Protein AF-A0A973IXR6-F1 (afdb_monomer_lite)

Foldseek 3Di:
DDPPPDQDKAAADQDPPDDPAFQCNVPHDPVVQVVLLVVCVVCVVVPDPDDDDPPPVVSSQVVCVVVVHGDRDDDMDSDNVVRNCNNCVPVPPDPDPDDDDD

pLDDT: mean 84.37, std 15.27, range [36.34, 95.5]

Structure (mmCIF, N/CA/C/O backbone):
data_AF-A0A973IXR6-F1
#
_entry.id   AF-A0A973IXR6-F1
#
loop_
_atom_site.group_PDB
_atom_site.id
_atom_site.type_symbol
_atom_site.label_atom_id
_atom_site.label_alt_id
_atom_site.label_comp_id
_atom_site.label_asym_id
_atom_site.label_entity_id
_atom_site.label_seq_id
_atom_site.pdbx_PDB_ins_code
_atom_site.Cartn_x
_atom_site.Cartn_y
_atom_site.Cartn_z
_atom_site.occupancy
_atom_site.B_iso_or_equiv
_atom_site.auth_seq_id
_atom_site.auth_comp_id
_atom_site.auth_asym_id
_atom_site.auth_atom_id
_atom_site.pdbx_PDB_model_num
ATOM 1 N N . MET A 1 1 ? 7.787 -11.471 34.963 1.00 45.88 1 MET A N 1
ATOM 2 C CA . MET A 1 1 ? 6.827 -11.909 33.93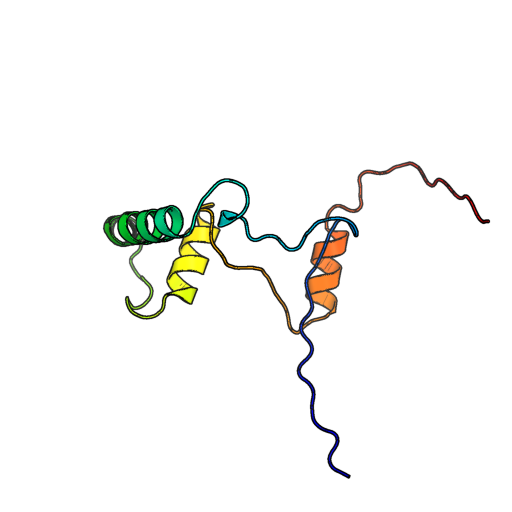0 1.00 45.88 1 MET A CA 1
ATOM 3 C C . MET A 1 1 ? 6.926 -10.892 32.806 1.00 45.88 1 MET A C 1
ATOM 5 O O . MET A 1 1 ? 6.317 -9.835 32.894 1.00 45.88 1 MET A O 1
ATOM 9 N N . GLU A 1 2 ? 7.831 -11.131 31.858 1.00 58.34 2 GLU A N 1
ATOM 10 C CA . GLU A 1 2 ? 8.063 -10.240 30.715 1.00 58.34 2 GLU A CA 1
ATOM 11 C C . GLU A 1 2 ? 6.778 -10.226 29.875 1.00 58.34 2 GLU A C 1
ATOM 13 O O . GLU A 1 2 ? 6.349 -11.268 29.378 1.00 58.34 2 GLU A O 1
ATOM 18 N N . THR A 1 3 ? 6.097 -9.088 29.775 1.00 67.44 3 THR A N 1
ATOM 19 C CA . THR A 1 3 ? 4.958 -8.959 28.867 1.00 67.44 3 THR A CA 1
ATOM 20 C C . THR A 1 3 ? 5.493 -9.018 27.442 1.00 67.44 3 THR A C 1
ATOM 22 O O . THR A 1 3 ? 6.201 -8.115 27.000 1.00 67.44 3 THR A O 1
ATOM 25 N N . GLU A 1 4 ? 5.173 -10.090 26.712 1.00 71.12 4 GLU A N 1
ATOM 26 C CA . GLU A 1 4 ? 5.441 -10.173 25.277 1.00 71.12 4 GLU A CA 1
ATOM 27 C C . GLU A 1 4 ? 4.902 -8.915 24.591 1.00 71.12 4 GLU A C 1
ATOM 29 O O . GLU A 1 4 ? 3.694 -8.661 24.536 1.00 71.12 4 GLU A O 1
ATOM 34 N N . LYS A 1 5 ? 5.818 -8.097 24.078 1.00 77.62 5 LYS A N 1
ATOM 35 C CA . LYS A 1 5 ? 5.487 -6.825 23.451 1.00 77.62 5 LYS A CA 1
ATOM 36 C C . LYS A 1 5 ? 4.915 -7.097 22.060 1.00 77.62 5 LYS A C 1
ATOM 38 O O . LYS A 1 5 ? 5.641 -7.146 21.071 1.00 77.62 5 LYS A O 1
ATOM 43 N N . ARG A 1 6 ? 3.599 -7.306 21.980 1.00 84.75 6 ARG A N 1
ATOM 44 C CA . ARG A 1 6 ? 2.889 -7.522 20.711 1.00 84.75 6 ARG A CA 1
ATOM 45 C C . ARG A 1 6 ? 2.875 -6.236 19.888 1.00 84.75 6 ARG A C 1
ATOM 47 O O . ARG A 1 6 ? 2.415 -5.195 20.353 1.00 84.75 6 ARG A O 1
ATOM 54 N N . ILE A 1 7 ? 3.365 -6.308 18.652 1.00 88.25 7 ILE A N 1
ATOM 55 C CA . ILE A 1 7 ? 3.286 -5.194 17.703 1.00 88.25 7 ILE A CA 1
ATOM 56 C C . ILE A 1 7 ? 1.896 -5.214 17.068 1.00 88.25 7 ILE A C 1
ATOM 58 O O . ILE A 1 7 ? 1.568 -6.130 16.316 1.00 88.25 7 ILE A O 1
ATOM 62 N N . LEU A 1 8 ? 1.087 -4.198 17.371 1.00 92.62 8 LEU A N 1
ATOM 63 C CA . LEU A 1 8 ? -0.229 -4.013 16.767 1.00 92.62 8 LEU A CA 1
ATOM 64 C C . LEU A 1 8 ? -0.123 -3.209 15.467 1.00 92.62 8 LEU A C 1
ATOM 66 O O . LEU A 1 8 ? 0.606 -2.216 15.385 1.00 92.62 8 LEU A O 1
ATOM 70 N N . TRP A 1 9 ? -0.886 -3.641 14.468 1.00 93.25 9 TRP A N 1
ATOM 71 C CA . TRP A 1 9 ? -1.043 -2.971 13.183 1.00 93.25 9 TRP A CA 1
ATOM 72 C C . TRP A 1 9 ? -2.515 -2.645 12.965 1.00 93.25 9 TRP A C 1
ATOM 74 O O . TRP A 1 9 ? -3.394 -3.443 13.280 1.00 93.25 9 TRP A O 1
ATOM 84 N N . PHE A 1 10 ? -2.768 -1.470 12.409 1.00 93.38 10 PHE A N 1
ATOM 85 C CA . PHE A 1 10 ? -4.093 -0.914 12.187 1.00 93.38 10 PHE A CA 1
ATOM 86 C C . PHE A 1 10 ? -4.228 -0.478 10.728 1.00 93.38 10 PHE A C 1
ATOM 88 O O . PHE A 1 10 ? -3.251 -0.072 10.095 1.00 93.38 10 PHE A O 1
ATOM 95 N N . ARG A 1 11 ? -5.448 -0.519 10.196 1.00 91.12 11 ARG A N 1
ATOM 96 C CA . ARG A 1 11 ? -5.782 -0.046 8.850 1.00 91.12 11 ARG A CA 1
ATOM 97 C C . ARG A 1 11 ? -7.091 0.729 8.907 1.00 91.12 11 ARG A C 1
ATOM 99 O O . ARG A 1 11 ? -8.038 0.288 9.548 1.00 91.12 11 ARG A O 1
ATOM 106 N N . GLY A 1 12 ? -7.133 1.882 8.246 1.00 90.50 12 GLY A N 1
ATOM 107 C CA . GLY A 1 12 ? -8.360 2.661 8.123 1.00 90.50 12 GLY A CA 1
ATOM 108 C C . GLY A 1 12 ? -9.279 2.055 7.072 1.00 90.50 12 GLY A C 1
ATOM 109 O O . GLY A 1 12 ? -8.916 2.012 5.899 1.00 90.50 12 GLY A O 1
ATOM 110 N N . HIS A 1 13 ? -10.450 1.574 7.486 1.00 88.38 13 HIS A N 1
ATOM 111 C CA . HIS A 1 13 ? -11.526 1.131 6.598 1.00 88.38 13 HIS A CA 1
ATOM 112 C C . HIS A 1 13 ? -12.677 2.126 6.689 1.00 88.38 13 HIS A C 1
ATOM 114 O O . HIS A 1 13 ? -13.118 2.452 7.787 1.00 88.38 13 HIS A O 1
ATOM 120 N N . ARG A 1 14 ? -13.149 2.611 5.537 1.00 86.12 14 ARG A N 1
ATOM 121 C CA . ARG A 1 14 ? -14.254 3.580 5.478 1.00 86.12 14 ARG A CA 1
ATOM 122 C C . ARG A 1 14 ? -15.613 2.917 5.684 1.00 86.12 14 ARG A C 1
ATOM 124 O O . ARG A 1 14 ? -16.498 3.519 6.274 1.00 86.12 14 ARG A O 1
ATOM 131 N N . GLU A 1 15 ? -15.761 1.676 5.233 1.00 83.50 15 GLU A N 1
ATOM 132 C CA . GLU A 1 15 ? -16.971 0.884 5.431 1.00 83.50 15 GLU A CA 1
ATOM 133 C C . GLU A 1 15 ? -16.609 -0.458 6.062 1.00 83.50 15 GLU A C 1
ATOM 135 O O . GLU A 1 15 ? -15.640 -1.113 5.669 1.00 83.50 15 GLU A O 1
ATOM 140 N N . ALA A 1 16 ? -17.394 -0.868 7.058 1.00 84.31 16 ALA A N 1
ATOM 141 C CA . ALA A 1 16 ? -17.114 -2.067 7.844 1.00 84.31 16 ALA A CA 1
ATOM 142 C C . ALA A 1 16 ? -17.236 -3.367 7.032 1.00 84.31 16 ALA A C 1
ATOM 144 O O . ALA A 1 16 ? -16.576 -4.348 7.356 1.00 84.31 16 ALA A O 1
ATOM 145 N N . HIS A 1 17 ? -18.056 -3.373 5.976 1.00 83.81 17 HIS A N 1
ATOM 146 C CA . HIS A 1 17 ? -18.295 -4.555 5.146 1.00 83.81 17 HIS A CA 1
ATOM 147 C C . HIS A 1 17 ? -17.322 -4.681 3.962 1.00 83.81 17 HIS A C 1
ATOM 149 O O . HIS A 1 17 ? -17.413 -5.640 3.200 1.00 83.81 17 HIS A O 1
ATOM 155 N N . TRP A 1 18 ? -16.398 -3.730 3.774 1.00 85.81 18 TRP A N 1
ATOM 156 C CA . TRP A 1 18 ? -15.413 -3.824 2.699 1.00 85.81 18 TRP A CA 1
ATOM 157 C C . TRP A 1 18 ? -14.414 -4.944 2.956 1.00 85.81 18 TRP A C 1
ATOM 159 O O . TRP A 1 18 ? -13.697 -4.951 3.961 1.00 85.81 18 TRP A O 1
ATOM 169 N N . GLU A 1 19 ? -14.310 -5.847 1.988 1.00 86.44 19 GLU A N 1
ATOM 170 C CA . GLU A 1 19 ? -13.331 -6.920 2.031 1.00 86.44 19 GLU A CA 1
ATOM 171 C C . GLU A 1 19 ? -11.897 -6.382 1.925 1.00 86.44 19 GLU A C 1
ATOM 173 O O . GLU A 1 19 ? -11.588 -5.449 1.173 1.00 86.44 19 GLU A O 1
ATOM 178 N N . ILE A 1 20 ? -10.978 -7.019 2.654 1.00 89.50 20 ILE A N 1
ATOM 179 C CA . ILE A 1 20 ? -9.545 -6.704 2.621 1.00 89.50 20 ILE A CA 1
ATOM 180 C C . ILE A 1 20 ? -8.923 -7.374 1.388 1.00 89.50 20 ILE A C 1
ATOM 182 O O . ILE A 1 20 ? -8.168 -8.342 1.476 1.00 89.50 20 ILE A O 1
ATOM 186 N N . VAL A 1 21 ? -9.265 -6.854 0.212 1.00 91.12 21 VAL A N 1
ATOM 187 C CA . VAL A 1 21 ? -8.769 -7.347 -1.076 1.00 91.12 21 VAL A CA 1
ATOM 188 C C . VAL A 1 21 ? -7.828 -6.302 -1.685 1.00 91.12 21 VAL A C 1
ATOM 190 O O . VAL A 1 21 ? -8.243 -5.159 -1.910 1.00 91.12 21 VAL A O 1
ATOM 193 N N . PRO A 1 22 ? -6.553 -6.648 -1.952 1.00 90.50 22 PRO A N 1
ATOM 194 C CA . PRO A 1 22 ? -5.626 -5.761 -2.651 1.00 90.50 22 PRO A CA 1
ATOM 195 C C . PRO A 1 22 ? -6.138 -5.384 -4.040 1.00 90.50 22 PRO A C 1
ATOM 197 O O . PRO A 1 22 ? -6.841 -6.165 -4.681 1.00 90.50 22 PRO A O 1
ATOM 200 N N . THR A 1 23 ? -5.728 -4.223 -4.551 1.00 89.88 23 THR A N 1
ATOM 201 C CA . THR A 1 23 ? -6.222 -3.716 -5.841 1.00 89.88 23 THR A CA 1
ATOM 202 C C . THR A 1 23 ? -5.953 -4.674 -6.996 1.00 89.88 23 THR A C 1
ATOM 204 O O . THR A 1 23 ? -6.821 -4.831 -7.846 1.00 89.88 23 THR A O 1
ATOM 207 N N . ILE A 1 24 ? -4.809 -5.365 -7.007 1.00 92.19 24 ILE A N 1
ATOM 208 C CA . ILE A 1 24 ? -4.516 -6.362 -8.046 1.00 92.19 24 ILE A CA 1
ATOM 209 C C . ILE A 1 24 ? -5.549 -7.494 -8.080 1.00 92.19 24 ILE A C 1
ATOM 211 O O . ILE A 1 24 ? -5.986 -7.886 -9.147 1.00 92.19 24 ILE A O 1
ATOM 215 N N . LYS A 1 25 ? -6.049 -7.957 -6.930 1.00 90.81 25 LYS A N 1
ATOM 216 C CA . LYS A 1 25 ? -7.032 -9.050 -6.888 1.00 90.81 25 LYS A CA 1
ATOM 217 C C . LYS A 1 25 ? -8.440 -8.629 -7.329 1.00 90.81 25 LYS A C 1
ATOM 219 O O . LYS A 1 25 ? -9.308 -9.484 -7.463 1.00 90.81 25 LYS A O 1
ATOM 224 N N . ARG A 1 26 ? -8.680 -7.338 -7.582 1.00 90.31 26 ARG A N 1
ATOM 225 C CA . ARG A 1 26 ? -9.947 -6.804 -8.105 1.00 90.31 26 ARG A CA 1
ATOM 226 C C . ARG A 1 26 ? -9.938 -6.749 -9.637 1.00 90.31 26 ARG A C 1
ATOM 228 O O . ARG A 1 26 ? -10.125 -5.684 -10.215 1.00 90.31 26 ARG A O 1
ATOM 235 N N . GLY A 1 27 ? -9.687 -7.889 -10.280 1.00 90.19 27 GLY A N 1
ATOM 236 C CA . GLY A 1 27 ? -9.748 -8.020 -11.743 1.00 90.19 27 GLY A CA 1
ATOM 237 C C . GLY A 1 27 ? -8.416 -8.263 -12.457 1.00 90.19 27 GLY A C 1
ATOM 238 O O . GLY A 1 27 ? -8.400 -8.225 -13.682 1.00 90.19 27 GLY A O 1
ATOM 239 N N . TYR A 1 28 ? -7.331 -8.527 -11.726 1.00 91.44 28 TYR A N 1
ATOM 240 C CA . TYR A 1 28 ? -6.045 -8.949 -12.290 1.00 91.44 28 TYR A CA 1
ATOM 241 C C . TYR A 1 28 ? -5.516 -10.189 -11.567 1.00 91.44 28 TYR A C 1
ATOM 243 O O . TYR A 1 28 ? -5.933 -10.512 -10.448 1.00 91.44 28 TYR A O 1
ATOM 251 N N . ASP A 1 29 ? -4.558 -10.865 -12.192 1.00 88.94 29 ASP A N 1
ATOM 252 C CA . ASP A 1 29 ? -3.857 -11.995 -11.595 1.00 88.94 29 ASP A CA 1
ATOM 253 C C . ASP A 1 29 ? -2.404 -11.656 -11.187 1.00 88.94 29 ASP A C 1
ATOM 255 O O . ASP A 1 29 ? -1.933 -10.514 -11.227 1.00 88.94 29 ASP A O 1
ATOM 259 N N . SER A 1 30 ? -1.675 -12.663 -10.702 1.00 85.12 30 SER A N 1
ATOM 260 C CA . SER A 1 30 ? -0.273 -12.505 -10.297 1.00 85.12 30 SER A CA 1
ATOM 261 C C . SER A 1 30 ? 0.693 -12.384 -11.483 1.00 85.12 30 SER A C 1
ATOM 263 O O . SER A 1 30 ? 1.796 -11.849 -11.322 1.00 85.12 30 SER A O 1
ATOM 265 N N . VAL A 1 31 ? 0.298 -12.868 -12.662 1.00 91.50 31 VAL A N 1
ATOM 266 C CA . VAL A 1 31 ? 1.063 -12.762 -13.907 1.00 91.50 31 VAL A CA 1
ATOM 267 C C . VAL A 1 31 ? 0.992 -11.324 -14.419 1.00 91.50 31 VAL A C 1
ATOM 269 O O . VAL A 1 31 ? 2.021 -10.746 -14.780 1.00 91.50 31 VAL A O 1
ATOM 272 N N . ASP A 1 32 ? -0.181 -10.706 -14.342 1.00 92.94 32 ASP A N 1
ATOM 273 C CA . ASP A 1 32 ? -0.419 -9.301 -14.646 1.00 92.94 32 ASP A CA 1
ATOM 274 C C . ASP A 1 32 ? 0.449 -8.387 -13.790 1.00 92.94 32 ASP A C 1
ATOM 276 O O . ASP A 1 32 ? 1.144 -7.527 -14.330 1.00 92.94 32 ASP A O 1
ATOM 280 N N . GLU A 1 33 ? 0.496 -8.597 -12.468 1.00 92.56 33 GLU A N 1
ATOM 281 C CA . GLU A 1 33 ? 1.334 -7.776 -11.585 1.00 92.56 33 GLU A CA 1
ATOM 282 C C . GLU A 1 33 ? 2.811 -7.866 -11.964 1.00 92.56 33 GLU A C 1
ATOM 284 O O . GLU A 1 33 ? 3.495 -6.846 -12.052 1.00 92.56 33 GLU A O 1
ATOM 289 N N . ARG A 1 34 ? 3.303 -9.078 -12.249 1.00 93.12 34 ARG A N 1
ATOM 290 C CA . ARG A 1 34 ? 4.681 -9.285 -12.703 1.00 93.12 34 ARG A CA 1
ATOM 291 C C . ARG A 1 34 ? 4.937 -8.518 -14.000 1.00 93.12 34 ARG A C 1
ATOM 293 O O . ARG A 1 34 ? 5.936 -7.802 -14.098 1.00 93.12 34 ARG A O 1
ATOM 300 N N . ASN A 1 35 ? 4.025 -8.606 -14.964 1.00 95.06 35 ASN A N 1
ATOM 301 C CA . ASN A 1 35 ? 4.106 -7.867 -16.221 1.00 95.06 35 ASN A CA 1
ATOM 302 C C . ASN A 1 35 ? 4.088 -6.347 -15.994 1.00 95.06 35 ASN A C 1
ATOM 304 O O . ASN A 1 35 ? 4.896 -5.625 -16.585 1.00 95.06 35 ASN A O 1
ATOM 308 N N . PHE A 1 36 ? 3.220 -5.849 -15.110 1.00 94.88 36 PHE A N 1
ATOM 309 C CA . PHE A 1 36 ? 3.166 -4.444 -14.715 1.00 94.88 36 PHE A CA 1
ATOM 310 C C . PHE A 1 36 ? 4.480 -3.988 -14.091 1.00 94.88 36 PHE A C 1
ATOM 312 O O . PHE A 1 36 ? 5.025 -2.970 -14.515 1.00 94.88 36 PHE A O 1
ATOM 319 N N . THR A 1 37 ? 5.036 -4.757 -13.154 1.00 94.62 37 THR A N 1
ATOM 320 C CA . THR A 1 37 ? 6.319 -4.451 -12.518 1.00 94.62 37 THR A CA 1
ATOM 321 C C . THR A 1 37 ? 7.453 -4.397 -13.536 1.00 94.62 37 THR A C 1
ATOM 323 O O . THR A 1 37 ? 8.219 -3.435 -13.527 1.00 94.62 37 THR A O 1
ATOM 326 N N . HIS A 1 38 ? 7.556 -5.368 -14.450 1.00 94.31 38 HIS A N 1
ATOM 327 C CA . HIS A 1 38 ? 8.602 -5.361 -15.479 1.00 94.31 38 HIS A CA 1
ATOM 328 C C . HIS A 1 38 ? 8.490 -4.147 -16.407 1.00 94.31 38 HIS A C 1
ATOM 330 O O . HIS A 1 38 ? 9.476 -3.431 -16.607 1.00 94.31 38 HIS A O 1
ATOM 336 N N . ARG A 1 39 ? 7.288 -3.860 -16.930 1.00 94.50 39 ARG A N 1
ATOM 337 C CA . ARG A 1 39 ? 7.071 -2.694 -17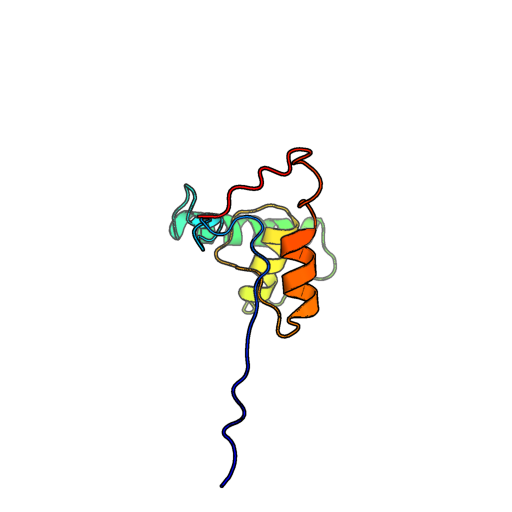.802 1.00 94.50 39 ARG A CA 1
ATOM 338 C C . ARG A 1 39 ? 7.321 -1.378 -17.074 1.00 94.50 39 ARG A C 1
ATOM 340 O O . ARG A 1 39 ? 7.896 -0.461 -17.657 1.00 94.50 39 ARG A O 1
ATOM 347 N N . PHE A 1 40 ? 6.904 -1.285 -15.813 1.00 94.81 40 PHE A N 1
ATOM 348 C CA . PHE A 1 40 ? 7.116 -0.100 -14.995 1.00 94.81 40 PHE A CA 1
ATOM 349 C C . PHE A 1 40 ? 8.610 0.134 -14.757 1.00 94.81 40 PHE A C 1
ATOM 351 O O . PHE A 1 40 ? 9.100 1.219 -15.052 1.00 94.81 40 PHE A O 1
ATOM 358 N N . ARG A 1 41 ? 9.364 -0.893 -14.341 1.00 93.25 41 ARG A N 1
ATOM 359 C CA . ARG A 1 41 ? 10.822 -0.814 -14.129 1.00 93.25 41 ARG A CA 1
ATOM 360 C C . ARG A 1 41 ? 11.579 -0.363 -15.375 1.00 93.25 41 ARG A C 1
ATOM 362 O O . ARG A 1 41 ? 12.438 0.505 -15.274 1.00 93.25 41 ARG A O 1
ATOM 369 N N . SER A 1 42 ? 11.218 -0.895 -16.545 1.00 92.12 42 SER A N 1
ATOM 370 C CA . SER A 1 42 ? 11.837 -0.519 -17.824 1.00 92.12 42 SER A CA 1
ATOM 371 C C . SER A 1 42 ? 11.647 0.963 -18.176 1.00 92.12 42 SER A C 1
ATOM 373 O O . SER A 1 42 ? 12.503 1.547 -18.833 1.00 92.12 42 SER A O 1
ATOM 375 N N . ARG A 1 43 ? 10.546 1.585 -17.735 1.00 91.38 43 ARG A N 1
ATOM 376 C CA . ARG A 1 43 ? 10.202 2.977 -18.073 1.00 91.38 43 ARG A CA 1
ATOM 377 C C . ARG A 1 43 ? 10.466 3.968 -16.943 1.00 91.38 43 ARG A C 1
ATOM 379 O O . ARG A 1 43 ? 10.549 5.166 -17.202 1.00 91.38 43 ARG A O 1
ATOM 386 N N . ALA A 1 44 ? 10.595 3.500 -15.704 1.00 89.88 44 ALA A N 1
ATOM 387 C CA . ALA A 1 44 ? 10.708 4.360 -14.530 1.00 89.88 44 ALA A CA 1
ATOM 388 C C . ALA A 1 44 ? 11.949 5.265 -14.590 1.00 89.88 44 ALA A C 1
ATOM 390 O O . ALA A 1 44 ? 11.870 6.427 -14.195 1.00 89.88 44 ALA A O 1
ATOM 391 N N . GLY A 1 45 ? 13.054 4.780 -15.170 1.00 86.69 45 GLY A N 1
ATOM 392 C CA . GLY A 1 45 ? 14.290 5.557 -15.336 1.00 86.69 45 GLY A CA 1
ATOM 393 C C . GLY A 1 45 ? 14.166 6.782 -16.242 1.00 86.69 45 GLY A C 1
ATOM 394 O O . GLY A 1 45 ? 14.992 7.678 -16.155 1.00 86.69 45 GLY A O 1
ATOM 395 N N . ILE A 1 46 ? 13.113 6.871 -17.063 1.00 86.38 46 ILE A N 1
ATOM 396 C CA . ILE A 1 46 ? 12.878 8.032 -17.935 1.00 86.38 46 ILE A CA 1
ATOM 397 C C . ILE A 1 46 ? 12.429 9.252 -17.118 1.00 86.38 46 ILE A C 1
ATOM 399 O O . ILE A 1 46 ? 12.739 10.386 -17.470 1.00 86.38 46 ILE A O 1
ATOM 403 N N . ARG A 1 47 ? 11.671 9.034 -16.035 1.00 79.88 47 ARG A N 1
ATOM 404 C CA . ARG A 1 47 ? 11.030 10.106 -15.251 1.00 79.88 47 ARG A CA 1
ATOM 405 C C . ARG A 1 47 ? 11.596 10.274 -13.843 1.00 79.88 47 ARG A C 1
ATOM 407 O O . ARG A 1 47 ? 11.260 11.246 -13.176 1.00 79.88 47 ARG A O 1
ATOM 414 N N . HIS A 1 48 ? 12.444 9.355 -13.383 1.00 79.88 48 HIS A N 1
ATOM 415 C CA . HIS A 1 48 ? 12.956 9.347 -12.016 1.00 79.88 48 HIS A CA 1
ATOM 416 C C . HIS A 1 48 ? 14.476 9.282 -11.967 1.00 79.88 48 HIS A C 1
ATOM 418 O O . HIS A 1 48 ? 15.075 8.305 -12.404 1.00 79.88 48 HIS A O 1
ATOM 424 N N . GLN A 1 49 ? 15.082 10.282 -11.325 1.00 74.44 49 GLN A N 1
ATOM 425 C CA . GLN A 1 49 ? 16.520 10.289 -11.037 1.00 74.44 49 GLN A CA 1
ATOM 426 C C . GLN A 1 49 ? 16.906 9.322 -9.910 1.00 74.44 49 GLN A C 1
ATOM 428 O O . GLN A 1 49 ? 18.028 8.827 -9.883 1.00 74.44 49 GLN A O 1
ATOM 433 N N . ARG A 1 50 ? 15.984 9.031 -8.980 1.00 86.19 50 ARG A N 1
ATOM 434 C CA . ARG A 1 50 ? 16.227 8.132 -7.847 1.00 86.19 50 ARG A CA 1
ATOM 435 C C . ARG A 1 50 ? 15.227 6.986 -7.862 1.00 86.19 50 ARG A C 1
ATOM 437 O O . ARG A 1 50 ? 14.079 7.146 -7.455 1.00 86.19 50 ARG A O 1
ATOM 444 N N . LEU A 1 51 ? 15.680 5.842 -8.355 1.00 91.62 51 LEU A N 1
ATOM 445 C CA . LEU A 1 51 ? 14.906 4.608 -8.372 1.00 91.62 51 LEU A CA 1
ATOM 446 C C . LEU A 1 51 ? 15.238 3.737 -7.156 1.00 91.62 51 LEU A C 1
ATOM 448 O O . LEU A 1 51 ? 16.358 3.806 -6.643 1.00 91.62 51 LEU A O 1
ATOM 452 N N . PRO A 1 52 ? 14.294 2.898 -6.698 1.00 92.81 52 PRO A N 1
ATOM 453 C CA . PRO A 1 52 ? 14.613 1.843 -5.751 1.00 92.81 52 PRO A CA 1
ATOM 454 C C . PRO A 1 52 ? 15.604 0.837 -6.350 1.00 92.81 52 PRO A C 1
ATOM 456 O O . PRO A 1 52 ? 15.604 0.592 -7.558 1.00 92.81 52 PRO A O 1
ATOM 459 N N . GLU A 1 53 ? 16.388 0.191 -5.488 1.00 92.44 53 GLU A N 1
ATOM 460 C CA . GLU A 1 53 ? 17.207 -0.965 -5.870 1.00 92.44 53 GLU A CA 1
ATOM 461 C C . GLU A 1 53 ? 16.327 -2.074 -6.479 1.00 92.44 53 GLU A C 1
ATOM 463 O O . GLU A 1 53 ? 15.144 -2.221 -6.150 1.00 92.44 53 GLU A O 1
ATOM 468 N N . TYR A 1 54 ? 16.873 -2.833 -7.431 1.00 87.69 54 TYR A N 1
ATOM 469 C CA . TYR A 1 54 ? 16.091 -3.772 -8.246 1.00 87.69 54 TYR A CA 1
ATOM 470 C C . TYR A 1 54 ? 15.487 -4.934 -7.433 1.00 87.69 54 TYR A C 1
ATOM 472 O O . TYR A 1 54 ? 14.389 -5.418 -7.733 1.00 87.69 54 TYR A O 1
ATOM 480 N N . ASP A 1 55 ? 16.186 -5.364 -6.390 1.00 92.62 55 ASP A N 1
ATOM 481 C CA . ASP A 1 55 ? 15.805 -6.412 -5.442 1.00 92.62 55 ASP A CA 1
ATOM 482 C C . ASP A 1 55 ? 14.731 -5.959 -4.434 1.00 92.62 55 ASP A C 1
ATOM 484 O O . ASP A 1 55 ? 13.955 -6.781 -3.941 1.00 92.62 55 ASP A O 1
ATOM 488 N N . ARG A 1 56 ? 14.583 -4.650 -4.193 1.00 94.25 56 ARG A N 1
ATOM 489 C CA . ARG A 1 56 ? 13.575 -4.087 -3.276 1.00 94.25 56 ARG A CA 1
ATOM 490 C C . ARG A 1 56 ? 12.173 -4.044 -3.878 1.00 94.25 56 ARG A C 1
ATOM 492 O O . ARG A 1 56 ? 11.619 -2.979 -4.162 1.00 94.25 56 ARG A O 1
ATOM 499 N N . LEU A 1 57 ? 11.555 -5.214 -4.039 1.00 92.75 57 LEU A N 1
ATOM 500 C CA . LEU A 1 57 ? 10.215 -5.353 -4.621 1.00 92.75 57 LEU A CA 1
ATOM 501 C C . LEU A 1 57 ? 9.162 -4.473 -3.927 1.00 92.75 57 LEU A C 1
ATOM 503 O O . LEU A 1 57 ? 8.389 -3.814 -4.614 1.00 92.75 57 LEU A O 1
ATOM 507 N N . ALA A 1 58 ? 9.151 -4.405 -2.593 1.00 93.75 58 ALA A N 1
ATOM 508 C CA . ALA A 1 58 ?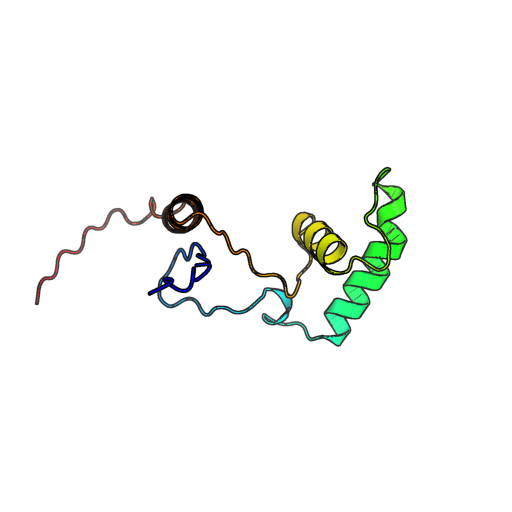 8.176 -3.598 -1.854 1.00 93.75 58 ALA A CA 1
ATOM 509 C C . ALA A 1 58 ? 8.256 -2.102 -2.209 1.00 93.75 58 ALA A C 1
ATOM 511 O O . ALA A 1 58 ? 7.229 -1.461 -2.414 1.00 93.75 58 ALA A O 1
ATOM 512 N N . SER A 1 59 ? 9.468 -1.558 -2.356 1.00 94.88 59 SER A N 1
ATOM 513 C CA . SER A 1 59 ? 9.675 -0.165 -2.769 1.00 94.88 59 SER A CA 1
ATOM 514 C C . SER A 1 59 ? 9.203 0.081 -4.202 1.00 94.88 59 SER A C 1
ATOM 516 O O . SER A 1 59 ? 8.613 1.120 -4.488 1.00 94.88 59 SER A O 1
ATOM 518 N N . TRP A 1 60 ? 9.408 -0.891 -5.095 1.00 95.50 60 TRP A N 1
ATOM 519 C CA . TRP A 1 60 ? 8.877 -0.835 -6.456 1.00 95.50 60 TRP A CA 1
ATOM 520 C C . TRP A 1 60 ? 7.351 -0.864 -6.489 1.00 95.50 60 TRP A C 1
ATOM 522 O O . TRP A 1 60 ? 6.752 -0.055 -7.191 1.00 95.50 60 TRP A O 1
ATOM 532 N N . LEU A 1 61 ? 6.720 -1.748 -5.715 1.00 95.44 61 LEU A N 1
ATOM 533 C CA . LEU A 1 61 ? 5.262 -1.823 -5.625 1.00 95.44 61 LEU A CA 1
ATOM 534 C C . LEU A 1 61 ? 4.668 -0.544 -5.012 1.00 95.44 61 LEU A C 1
ATOM 536 O O . LEU A 1 61 ? 3.647 -0.064 -5.492 1.00 95.44 61 LEU A O 1
ATOM 540 N N . ALA A 1 62 ? 5.324 0.056 -4.015 1.00 94.25 62 ALA A N 1
ATOM 541 C CA . ALA A 1 62 ? 4.889 1.331 -3.441 1.00 94.25 62 ALA A CA 1
ATOM 542 C C . ALA A 1 62 ? 4.958 2.468 -4.474 1.00 94.25 62 ALA A C 1
ATOM 544 O O . ALA A 1 62 ? 4.019 3.251 -4.606 1.00 94.25 62 ALA A O 1
ATOM 545 N N . LEU A 1 63 ? 6.039 2.522 -5.261 1.00 94.75 63 LEU A N 1
ATOM 546 C CA . LEU A 1 63 ? 6.175 3.492 -6.347 1.00 94.75 63 LEU A CA 1
ATOM 547 C C . LEU A 1 63 ? 5.132 3.257 -7.451 1.00 94.75 63 LEU A C 1
ATOM 549 O O . LEU A 1 63 ? 4.525 4.205 -7.932 1.00 94.75 63 LEU A O 1
ATOM 553 N N . MET A 1 64 ? 4.867 2.005 -7.824 1.00 95.19 64 MET A N 1
ATOM 554 C CA . MET A 1 64 ? 3.795 1.656 -8.762 1.00 95.19 64 MET A CA 1
ATOM 555 C C . MET A 1 64 ? 2.420 2.120 -8.259 1.00 95.19 64 MET A C 1
ATOM 557 O O . MET A 1 64 ? 1.671 2.733 -9.018 1.00 95.19 64 MET A O 1
ATOM 561 N N . GLN A 1 65 ? 2.105 1.875 -6.983 1.00 94.25 65 GLN A N 1
ATOM 562 C CA . GLN A 1 65 ? 0.845 2.288 -6.359 1.00 94.25 65 GLN A CA 1
ATOM 563 C C . GLN A 1 65 ? 0.709 3.817 -6.302 1.00 94.25 65 GLN A C 1
ATOM 565 O O . GLN A 1 65 ? -0.382 4.333 -6.532 1.00 94.25 65 GLN A O 1
ATOM 570 N N . HIS A 1 66 ? 1.809 4.551 -6.087 1.00 92.12 66 HIS A N 1
ATOM 571 C CA . HIS A 1 66 ? 1.839 6.018 -6.181 1.00 92.12 66 HIS A CA 1
ATOM 572 C C . HIS A 1 66 ? 1.417 6.528 -7.571 1.00 92.12 66 HIS A C 1
ATOM 574 O O . HIS A 1 66 ? 0.784 7.574 -7.678 1.00 92.12 66 HIS A O 1
ATOM 580 N N . TYR A 1 67 ? 1.700 5.757 -8.624 1.00 92.31 67 TYR A N 1
ATOM 581 C CA . TYR A 1 67 ? 1.264 6.030 -9.996 1.00 92.31 67 TYR A CA 1
ATOM 582 C C . TYR A 1 67 ? -0.065 5.367 -10.383 1.00 92.31 67 TYR A C 1
ATOM 584 O O . TYR A 1 67 ? -0.425 5.354 -11.560 1.00 92.31 67 TYR A O 1
ATOM 592 N N . GLY A 1 68 ? -0.800 4.814 -9.418 1.00 92.50 68 GLY A N 1
ATOM 593 C CA . GLY A 1 68 ? -2.125 4.234 -9.637 1.00 92.50 68 GLY A CA 1
ATOM 594 C C . GLY A 1 68 ? -2.125 2.842 -10.269 1.00 92.50 68 GLY A C 1
ATOM 595 O O . GLY A 1 68 ? -3.186 2.361 -10.663 1.00 92.50 68 GLY A O 1
ATOM 596 N N . LEU A 1 69 ? -0.974 2.168 -10.370 1.00 94.75 69 LEU A N 1
ATOM 597 C CA . LEU A 1 69 ? -0.953 0.783 -10.835 1.00 94.75 69 LEU A CA 1
ATOM 598 C C . LEU A 1 69 ? -1.522 -0.147 -9.750 1.00 94.75 69 LEU A C 1
ATOM 600 O O . LEU A 1 69 ? -1.255 0.055 -8.560 1.00 94.75 69 LEU A O 1
ATOM 604 N N . PRO A 1 70 ? -2.270 -1.194 -10.138 1.00 94.19 70 PRO A N 1
ATOM 605 C CA . PRO A 1 70 ? -2.758 -2.182 -9.193 1.00 94.19 70 PRO A CA 1
ATOM 606 C C . PRO A 1 70 ? -1.582 -2.988 -8.629 1.00 94.19 70 PRO A C 1
ATOM 608 O O . PRO A 1 70 ? -0.738 -3.488 -9.372 1.00 94.19 70 PRO A O 1
ATOM 611 N N . THR A 1 71 ? -1.533 -3.122 -7.305 1.00 95.50 71 THR A N 1
ATOM 612 C CA . THR A 1 71 ? -0.520 -3.922 -6.608 1.00 95.50 71 THR A CA 1
ATOM 613 C C . THR A 1 71 ? -1.158 -4.782 -5.522 1.00 95.50 71 THR A C 1
ATOM 615 O O . THR A 1 71 ? -2.329 -4.615 -5.157 1.00 95.50 71 THR A O 1
ATOM 618 N N . ARG A 1 72 ? -0.372 -5.722 -4.999 1.00 94.31 72 ARG A N 1
ATOM 619 C CA . ARG A 1 72 ? -0.706 -6.548 -3.838 1.00 94.31 72 ARG A CA 1
ATOM 620 C C . 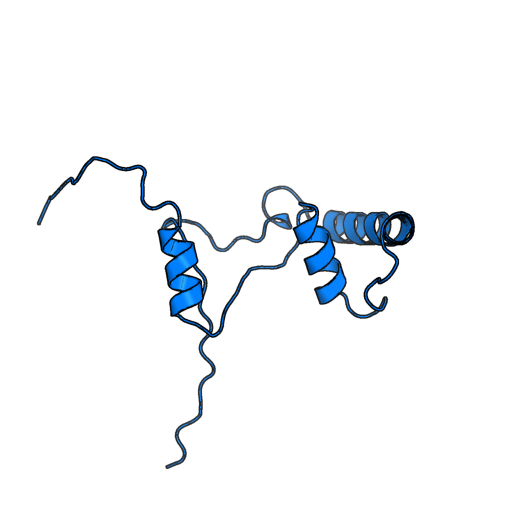ARG A 1 72 ? -0.555 -5.819 -2.500 1.00 94.31 72 ARG A C 1
ATOM 622 O O . ARG A 1 72 ? -0.820 -6.430 -1.468 1.00 94.31 72 ARG A O 1
ATOM 629 N N . LEU A 1 73 ? -0.068 -4.575 -2.491 1.00 93.44 73 LEU A N 1
ATOM 630 C CA . LEU A 1 73 ? 0.156 -3.844 -1.250 1.00 93.44 73 LEU A CA 1
ATOM 631 C C . LEU A 1 73 ? -1.168 -3.407 -0.624 1.00 93.44 73 LEU A C 1
ATOM 633 O O . LEU A 1 73 ? -2.122 -3.025 -1.299 1.00 93.44 73 LEU A O 1
ATOM 637 N N . LEU A 1 74 ? -1.186 -3.473 0.702 1.00 91.69 74 LEU A N 1
ATOM 638 C CA . LEU A 1 74 ? -2.225 -2.925 1.553 1.00 91.69 74 LEU A CA 1
ATOM 639 C C . LEU A 1 74 ? -1.551 -1.969 2.531 1.00 91.69 74 LEU A C 1
ATOM 641 O O . LEU A 1 74 ? -0.505 -2.277 3.099 1.00 91.69 74 LEU A O 1
ATOM 645 N N . ASP A 1 75 ? -2.165 -0.819 2.734 1.00 88.25 75 ASP A N 1
ATOM 646 C CA . ASP A 1 75 ? -1.769 0.179 3.721 1.00 88.25 75 ASP A CA 1
ATOM 647 C C . ASP A 1 75 ? -2.066 -0.325 5.138 1.00 88.25 75 ASP A C 1
ATOM 649 O O . ASP A 1 75 ? -3.211 -0.645 5.472 1.00 88.25 75 ASP A O 1
ATOM 653 N N . TRP A 1 76 ? -1.027 -0.376 5.966 1.00 90.69 76 TRP A N 1
ATOM 654 C CA . TRP A 1 76 ? -1.090 -0.681 7.393 1.00 90.69 76 TRP A CA 1
ATOM 655 C C . TRP A 1 76 ? -0.243 0.340 8.147 1.00 90.69 76 TRP A C 1
ATOM 657 O O . TRP A 1 76 ? 0.803 0.778 7.669 1.00 90.69 76 TRP A O 1
ATOM 667 N N . SER A 1 77 ? -0.675 0.711 9.346 1.00 91.69 77 SER A N 1
ATOM 668 C CA . SER A 1 77 ? 0.005 1.668 10.213 1.00 91.69 77 SER A CA 1
ATOM 669 C C . SER A 1 77 ? 0.116 1.119 11.629 1.00 91.69 77 SER A C 1
ATOM 671 O O . SER A 1 77 ? -0.804 0.484 12.133 1.00 91.69 77 SER A O 1
ATOM 673 N N . ARG A 1 78 ? 1.228 1.405 12.310 1.00 93.81 78 ARG A N 1
ATOM 674 C CA . ARG A 1 78 ? 1.374 1.136 13.754 1.00 93.81 78 ARG A CA 1
ATOM 675 C C . ARG A 1 78 ? 0.671 2.181 14.619 1.00 93.81 78 ARG A C 1
ATOM 677 O O . ARG A 1 78 ? 0.514 1.977 15.816 1.00 93.81 78 ARG A O 1
ATOM 684 N N . SER A 1 79 ? 0.281 3.312 14.030 1.00 94.12 79 SER A N 1
ATOM 685 C CA . SER A 1 79 ? -0.453 4.358 14.733 1.00 94.12 79 SER A CA 1
ATOM 686 C C . SER A 1 79 ? -1.957 4.132 14.565 1.00 94.12 79 SER A C 1
ATOM 688 O O . SER A 1 79 ? -2.461 4.277 13.443 1.00 94.12 79 SER A O 1
ATOM 690 N N . PRO A 1 80 ? -2.696 3.830 15.649 1.00 93.19 80 PRO A N 1
ATOM 691 C CA . PRO A 1 80 ? -4.149 3.709 15.581 1.00 93.19 80 PRO A CA 1
ATOM 692 C C . PRO A 1 80 ? -4.805 5.032 15.170 1.00 93.19 80 PRO A C 1
ATOM 694 O O . PRO A 1 80 ? -5.813 5.016 14.474 1.00 93.19 80 PRO A O 1
ATOM 697 N N . MET A 1 81 ? -4.204 6.178 15.511 1.00 93.94 81 MET A N 1
ATOM 698 C CA . MET A 1 81 ? -4.713 7.496 15.115 1.00 93.94 81 MET A CA 1
ATOM 699 C C . MET A 1 81 ? -4.644 7.711 13.599 1.00 93.94 81 MET A C 1
ATOM 701 O O . MET A 1 81 ? -5.584 8.241 13.016 1.00 93.94 81 MET A O 1
ATOM 705 N N . VAL A 1 82 ? -3.566 7.260 12.945 1.00 93.56 82 VAL A N 1
ATOM 706 C CA . VAL A 1 82 ? -3.440 7.337 11.477 1.00 93.56 82 VAL A CA 1
ATOM 707 C C . VAL A 1 82 ? -4.478 6.442 10.800 1.00 93.56 82 VAL A C 1
ATOM 709 O O . VAL A 1 82 ? -5.122 6.862 9.844 1.00 93.56 82 VAL A O 1
ATOM 712 N N . ALA A 1 83 ? -4.679 5.222 11.307 1.00 92.50 83 ALA A N 1
ATOM 713 C CA . ALA A 1 83 ? -5.716 4.335 10.787 1.00 92.50 83 ALA A CA 1
ATOM 714 C C . ALA A 1 83 ? -7.123 4.929 10.975 1.00 92.50 83 ALA A C 1
ATOM 716 O O . ALA A 1 83 ? -7.914 4.933 10.034 1.00 92.50 83 ALA A O 1
ATOM 717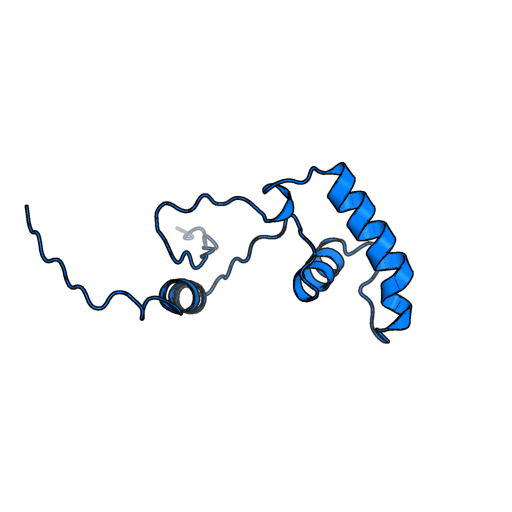 N N . LEU A 1 84 ? -7.414 5.486 12.155 1.00 92.06 84 LEU A N 1
ATOM 718 C CA . LEU A 1 84 ? -8.692 6.132 12.452 1.00 92.06 84 LEU A CA 1
ATOM 719 C C . LEU A 1 84 ? -8.948 7.342 11.546 1.00 92.06 84 LEU A C 1
ATOM 721 O O . LEU A 1 84 ? -10.053 7.496 11.036 1.00 92.06 84 LEU A O 1
ATOM 725 N N . PHE A 1 85 ? -7.930 8.166 11.294 1.00 92.75 85 PHE A N 1
ATOM 726 C CA . PHE A 1 85 ? -8.036 9.290 10.365 1.00 92.75 85 PHE A CA 1
ATOM 727 C C . PHE A 1 85 ? -8.517 8.834 8.979 1.00 92.75 85 PHE A C 1
ATOM 729 O O . PHE A 1 85 ? -9.518 9.344 8.485 1.00 92.75 85 PHE A O 1
ATOM 736 N N . PHE A 1 86 ? -7.878 7.819 8.385 1.00 89.31 86 PHE A N 1
ATOM 737 C CA . PHE A 1 86 ? -8.277 7.302 7.068 1.00 89.31 86 PHE A CA 1
ATOM 738 C C . PHE A 1 86 ? -9.642 6.602 7.066 1.00 89.31 86 PHE A C 1
ATOM 740 O O . PHE A 1 86 ? -10.324 6.597 6.039 1.00 89.31 86 PHE A O 1
ATOM 747 N N . ALA A 1 87 ? -10.057 6.036 8.203 1.00 90.44 87 ALA A N 1
ATOM 748 C CA . ALA A 1 87 ? -11.405 5.500 8.372 1.00 90.44 87 ALA A CA 1
ATOM 749 C C . ALA A 1 87 ? -12.469 6.613 8.294 1.00 90.44 87 ALA A C 1
ATOM 751 O O . ALA A 1 87 ? -13.532 6.414 7.712 1.00 90.44 87 ALA A O 1
ATOM 752 N N . LEU A 1 88 ? -12.161 7.802 8.829 1.00 90.62 88 LEU A N 1
ATOM 753 C CA . LEU A 1 88 ? -13.092 8.931 8.950 1.00 90.62 88 LEU A CA 1
ATOM 754 C C . LEU A 1 88 ? -12.986 9.981 7.833 1.00 90.62 88 LEU A C 1
ATOM 756 O O . LEU A 1 88 ? -13.898 10.793 7.692 1.00 90.62 88 LEU A O 1
ATOM 760 N N . GLU A 1 89 ? -11.919 9.970 7.028 1.00 84.69 89 GLU A N 1
ATOM 761 C CA . GLU A 1 89 ? -11.582 10.988 6.014 1.00 84.69 8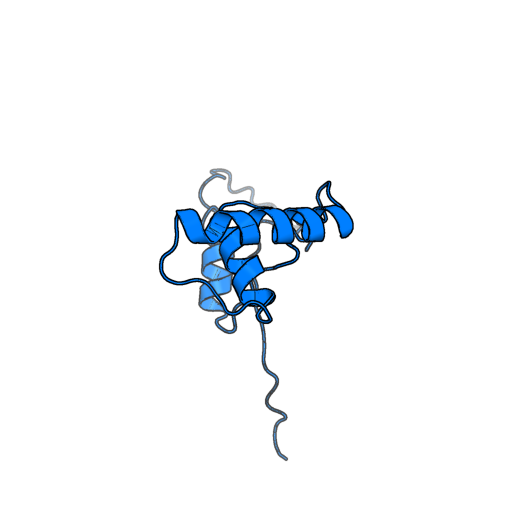9 GLU A CA 1
ATOM 762 C C . GLU A 1 89 ? -12.731 11.318 5.034 1.00 84.69 89 GLU A C 1
ATOM 764 O O . GLU A 1 89 ? -12.769 12.409 4.473 1.00 84.69 89 GLU A O 1
ATOM 769 N N . ASN A 1 90 ? -13.711 10.421 4.859 1.00 64.31 90 ASN A N 1
ATOM 770 C CA . ASN A 1 90 ? -14.904 10.645 4.030 1.00 64.31 90 ASN A CA 1
ATOM 771 C C . ASN A 1 90 ? -16.239 10.348 4.732 1.00 64.31 90 ASN A C 1
ATOM 773 O O . ASN A 1 90 ? -17.269 10.242 4.071 1.00 64.31 90 ASN A O 1
ATOM 777 N N . ALA A 1 91 ? -16.267 10.299 6.068 1.00 62.97 91 ALA A N 1
ATOM 778 C CA . ALA A 1 91 ? -17.505 10.130 6.842 1.00 62.97 91 ALA A CA 1
ATOM 779 C C . ALA A 1 91 ? -18.499 11.306 6.677 1.00 62.97 91 ALA A C 1
ATOM 781 O O . ALA A 1 91 ? -19.611 11.284 7.195 1.00 62.97 91 ALA A O 1
ATOM 782 N N . ARG A 1 92 ? -18.125 12.350 5.928 1.00 58.16 92 ARG A N 1
ATOM 783 C CA . ARG A 1 92 ? -18.889 13.588 5.754 1.00 58.16 92 ARG A CA 1
ATOM 784 C C . ARG A 1 92 ? -19.763 13.605 4.490 1.00 58.16 92 ARG A C 1
ATOM 786 O O . ARG A 1 92 ? -19.811 14.623 3.805 1.00 58.16 92 ARG A O 1
ATOM 793 N N . ARG A 1 93 ? -20.474 12.511 4.184 1.00 53.53 93 ARG A N 1
ATOM 794 C CA . ARG A 1 93 ? -21.598 12.492 3.214 1.00 53.53 93 ARG A CA 1
ATOM 795 C C . ARG A 1 93 ? -22.711 11.487 3.565 1.00 53.53 93 ARG A C 1
ATOM 797 O O . ARG A 1 93 ? -23.235 10.813 2.688 1.00 53.53 93 ARG A O 1
ATOM 804 N N . SER A 1 94 ? -23.160 11.457 4.816 1.00 47.59 94 SER A N 1
ATOM 805 C CA . SER A 1 94 ? -24.531 11.025 5.128 1.00 47.59 94 SER A CA 1
ATOM 806 C C . SER A 1 94 ? -25.147 11.983 6.142 1.00 47.59 94 SER A C 1
ATOM 808 O O . SER A 1 94 ? -25.065 11.821 7.354 1.00 47.59 94 SER A O 1
ATOM 810 N N . GLY A 1 95 ? -25.782 13.031 5.620 1.00 48.03 95 GLY A N 1
ATOM 811 C CA . GLY A 1 95 ? -26.695 13.887 6.376 1.00 48.03 95 GLY A CA 1
ATOM 812 C C . GLY A 1 95 ? -28.009 13.179 6.710 1.00 48.03 95 GLY A C 1
ATOM 813 O O . GLY A 1 95 ? -29.068 13.761 6.517 1.00 48.03 95 GLY A O 1
ATOM 814 N N . THR A 1 96 ? -27.946 11.940 7.195 1.00 44.34 96 THR A N 1
ATOM 815 C CA . THR A 1 96 ? -29.112 11.235 7.721 1.00 44.34 96 THR A CA 1
ATOM 816 C C . THR A 1 96 ? -28.673 10.466 8.954 1.00 44.34 96 THR A C 1
ATOM 818 O O . THR A 1 96 ? -28.225 9.324 8.882 1.00 44.34 96 THR A O 1
ATOM 821 N N . PHE A 1 97 ? -28.793 11.121 10.106 1.00 45.84 97 PHE A N 1
ATOM 822 C CA . PHE A 1 97 ? -28.899 10.418 11.373 1.00 45.84 97 PHE A CA 1
ATOM 823 C C . PHE A 1 97 ? -30.171 9.568 11.313 1.00 45.84 97 PHE A C 1
ATOM 825 O O . PHE A 1 97 ? -31.270 10.092 11.476 1.00 45.84 97 PHE A O 1
ATOM 832 N N . VAL A 1 98 ? -30.042 8.269 11.055 1.00 50.16 98 VAL A N 1
ATOM 833 C CA . VAL A 1 98 ? -31.100 7.317 11.397 1.00 50.16 98 VAL A CA 1
ATOM 834 C C . VAL A 1 98 ? -30.727 6.750 12.756 1.00 50.16 98 VAL A C 1
ATOM 836 O O . VAL A 1 98 ? -29.854 5.895 12.876 1.00 50.16 98 VAL A O 1
ATOM 839 N N . THR A 1 99 ? -31.348 7.301 13.796 1.00 46.38 99 THR A N 1
ATOM 840 C CA . THR A 1 99 ? -31.424 6.634 15.092 1.00 46.38 99 THR A CA 1
ATOM 841 C C . THR A 1 99 ? -32.470 5.534 14.971 1.00 46.38 99 THR A C 1
ATOM 843 O O . THR A 1 99 ? -33.643 5.812 14.741 1.00 46.38 99 THR A O 1
ATOM 846 N N . THR A 1 100 ? -32.056 4.281 15.103 1.00 36.34 100 THR A N 1
ATOM 847 C CA . THR A 1 100 ? -32.962 3.207 15.509 1.00 36.34 100 THR A CA 1
ATOM 848 C C . THR A 1 100 ? -32.226 2.373 16.539 1.00 36.34 100 THR A C 1
ATOM 850 O O . THR A 1 100 ? -31.360 1.569 16.202 1.00 36.34 100 THR A O 1
ATOM 853 N N . TRP A 1 101 ? -32.549 2.628 17.803 1.00 39.00 101 TRP A N 1
ATOM 854 C CA . TRP A 1 101 ? -32.331 1.675 18.879 1.00 39.00 101 TRP A CA 1
ATOM 855 C C . TRP A 1 101 ? -33.368 0.563 18.747 1.00 39.00 101 TRP A C 1
ATOM 857 O O . TRP A 1 101 ? -34.559 0.867 18.768 1.00 39.00 101 TRP A O 1
ATOM 867 N N . THR A 1 102 ? -32.906 -0.681 18.664 1.00 53.38 102 THR A N 1
ATOM 868 C CA . THR A 1 102 ? -33.521 -1.874 19.270 1.00 53.38 102 THR A CA 1
ATOM 869 C C . THR A 1 102 ? -32.437 -2.916 19.455 1.00 53.38 102 THR A C 1
ATOM 871 O O . THR A 1 102 ? -31.695 -3.128 18.467 1.00 53.38 102 THR A O 1
#

Radius of gyration: 18.76 Å; chains: 1; bounding box: 51×27×52 Å

Secondary structure (DSSP, 8-state):
---------B---SSTT-----GGGTT--HHHHHHHHHHHHHHHHHH-SSPPPTT-HHHHHHHHHHTT---S----BS-HHHHHHHHHTT------------

Sequence (102 aa):
METEKRILWFRGHREAHWEIVPTIKRGYDSVDERNFTHRFRSRAGIRHQRLPEYDRLASWLALMQHYGLPTRLLDWSRSPMVALFFALENARRSGTFVTTWT